Protein AF-A0A2H1WD78-F1 (afdb_monomer)

Radius of gyration: 17.45 Å; Cα contacts (8 Å, |Δi|>4): 140; chains: 1; bounding box: 35×25×53 Å

Foldseek 3Di:
DPPQCVQLVDDDDLDDAQDWQWWWFHDPVVLAIDIDTHRPDDDTPRTHRDRVRNCVRRPSPPDPPQLPDDDDQDDDPPGDDDDGRDPVPDD

Solvent-accessible surface area (backbone atoms only — not comparable to full-atom values): 5812 Å² total; per-residue (Å²): 140,90,84,75,51,69,42,36,72,40,70,85,48,38,45,85,47,91,48,78,42,78,29,18,26,43,35,68,92,76,42,38,69,41,79,46,60,31,12,84,39,80,53,58,76,28,58,24,86,37,62,67,59,3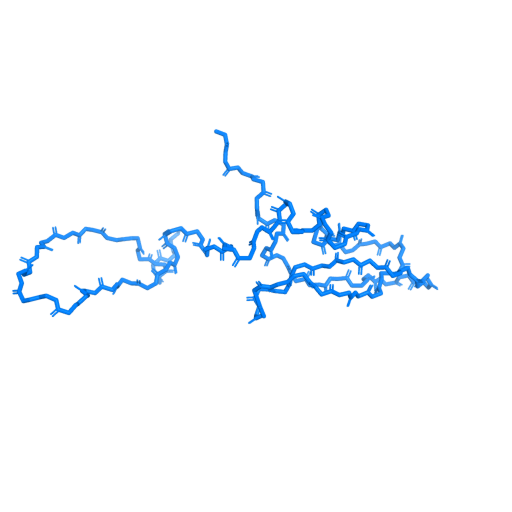2,44,71,59,42,43,71,75,74,66,67,59,80,54,73,52,82,90,77,82,72,92,65,89,78,84,70,98,78,87,78,56,68,74,84,72,79,126

InterPro domains:
  IPR002223 Pancreatic trypsin inhibitor Kunitz domain [PF00014] (8-58)
  IPR002223 Pancreatic trypsin inhibitor Kunitz domain [PR00759] (5-19)
  IPR002223 Pancreatic trypsin inhibitor Kunitz domain [PR00759] (33-43)
  IPR002223 Pancreatic trypsin inhibitor Kunitz domain [PR00759] (43-58)
  IPR002223 Pancreatic trypsin inhibitor Kunitz domain [PS50279] (8-58)
  IPR002223 Pancreatic trypsin inhibitor Kunitz domain [SM00131] (6-59)
  IPR020901 Proteinase i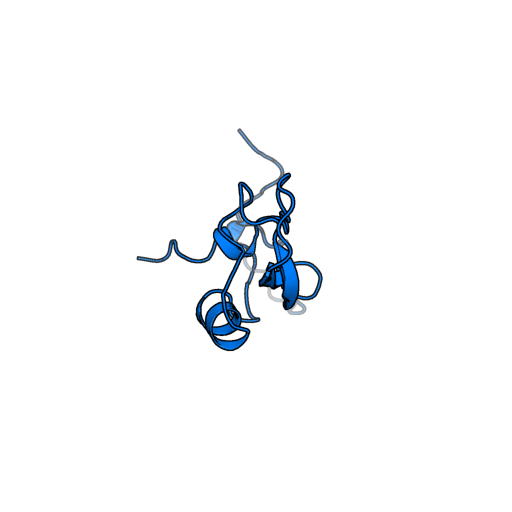nhibitor I2, Kunitz, conserved site [PS00280] (36-54)
  IPR036880 Pancreatic trypsin inhibitor Kunitz domain superfamily [G3DSA:4.10.410.10] (4-62)
  IPR036880 Pancreatic trypsin inhibitor Kunitz domain superfamily [G3DSA:4.10.410.10] (63-91)
  IPR036880 Pancreatic trypsin inhibitor Kunitz domain superfamily [SSF57362] (5-60)
  IPR036880 Pancreatic trypsin inhibitor Kunitz domain superfamily [SSF57362] (61-90)
  IPR050098 Tissue factor pathway inhibitor/Kunitz-type serine protease inhibitor-like [PTHR10083] (6-90)

Mean predicted aligned error: 10.63 Å

Sequence (91 aa):
MGLETAQCAEPQEAGSCDNKEALWSFSVSENRCVPFYFSGCGGNNNRFPSREACEQTCPAAYVPDKCTLPAETGQCFNYRERWFFDTTFKK

pLDDT: mean 80.51, std 12.02, range [36.97, 91.81]

Structure (mmCIF, N/CA/C/O backbone):
data_AF-A0A2H1WD78-F1
#
_entry.id   AF-A0A2H1WD78-F1
#
loop_
_atom_site.group_PDB
_atom_site.id
_atom_site.type_symbol
_atom_site.label_atom_id
_atom_site.label_alt_id
_atom_site.label_comp_id
_atom_site.label_asym_id
_atom_site.label_entity_id
_atom_site.label_seq_id
_atom_site.pdbx_PDB_ins_code
_atom_site.Cartn_x
_atom_site.Cartn_y
_atom_site.Cartn_z
_atom_site.occupancy
_atom_site.B_iso_or_equiv
_atom_site.auth_seq_id
_atom_site.auth_comp_id
_atom_site.auth_asym_id
_atom_site.auth_atom_id
_atom_site.pdbx_PDB_model_num
ATOM 1 N N . MET A 1 1 ? 4.966 13.688 12.600 1.00 36.97 1 MET A N 1
ATOM 2 C CA . MET A 1 1 ? 5.142 13.702 11.135 1.00 36.97 1 MET A CA 1
ATOM 3 C C . MET A 1 1 ? 4.857 12.281 10.679 1.00 36.97 1 MET A C 1
ATOM 5 O O . MET A 1 1 ? 5.596 11.403 11.088 1.00 36.97 1 MET A O 1
ATOM 9 N N . GLY A 1 2 ? 3.715 12.013 10.044 1.00 44.84 2 GLY A N 1
ATOM 10 C CA . GLY A 1 2 ? 3.230 10.641 9.819 1.00 44.84 2 GLY A CA 1
ATOM 11 C C . GLY A 1 2 ? 2.468 10.519 8.506 1.00 44.84 2 GLY A C 1
ATOM 12 O O . GLY A 1 2 ? 1.298 10.168 8.511 1.00 44.84 2 GLY A O 1
ATOM 13 N N . LEU A 1 3 ? 3.116 10.893 7.403 1.00 45.09 3 LEU A N 1
ATOM 14 C CA . LEU A 1 3 ? 2.502 11.002 6.074 1.00 45.09 3 LEU A CA 1
ATOM 15 C C . LEU A 1 3 ? 3.320 10.267 4.997 1.00 45.09 3 LEU A C 1
ATOM 17 O O . LEU A 1 3 ? 3.430 10.745 3.876 1.00 45.09 3 LEU A O 1
ATOM 21 N N . GLU A 1 4 ? 3.908 9.111 5.312 1.00 51.47 4 GLU A N 1
ATOM 22 C CA . GLU A 1 4 ? 4.799 8.400 4.370 1.00 51.47 4 GLU A CA 1
ATOM 23 C C . GLU A 1 4 ? 4.308 7.004 3.945 1.00 51.47 4 GLU A C 1
ATOM 25 O O . GLU A 1 4 ? 5.046 6.273 3.303 1.00 51.47 4 GLU A O 1
ATOM 30 N N . THR A 1 5 ? 3.053 6.626 4.227 1.00 64.06 5 THR A N 1
ATOM 31 C CA . THR A 1 5 ? 2.514 5.294 3.861 1.00 64.06 5 THR A CA 1
ATOM 32 C C . THR A 1 5 ? 1.365 5.321 2.850 1.00 64.06 5 THR A C 1
ATOM 34 O O . THR A 1 5 ? 0.858 4.267 2.476 1.00 64.06 5 THR A O 1
ATOM 37 N N . ALA A 1 6 ? 0.946 6.493 2.357 1.00 70.19 6 ALA A N 1
ATOM 38 C CA . ALA A 1 6 ? -0.125 6.584 1.352 1.00 70.19 6 ALA A CA 1
ATOM 39 C C . ALA A 1 6 ? 0.240 5.864 0.038 1.00 70.19 6 ALA A C 1
ATOM 41 O O . ALA A 1 6 ? -0.616 5.279 -0.613 1.00 70.19 6 ALA A O 1
ATOM 42 N N . GLN A 1 7 ? 1.533 5.839 -0.293 1.00 80.25 7 GLN A N 1
ATOM 43 C CA . GLN A 1 7 ? 2.103 5.152 -1.455 1.00 80.25 7 GLN A CA 1
ATOM 44 C C . GLN A 1 7 ? 1.818 3.644 -1.410 1.00 80.25 7 GLN A C 1
ATOM 46 O O . GLN A 1 7 ? 1.574 3.029 -2.437 1.00 80.25 7 GLN A O 1
ATOM 51 N N . CYS A 1 8 ? 1.797 3.054 -0.213 1.00 83.06 8 CYS A N 1
ATOM 52 C CA . CYS A 1 8 ? 1.540 1.631 -0.006 1.00 83.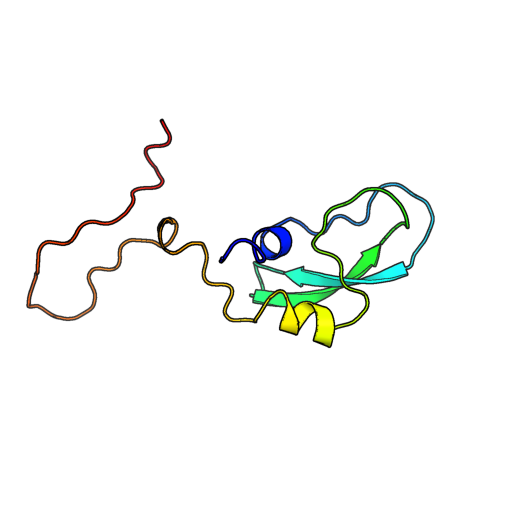06 8 CYS A CA 1
ATOM 53 C C . CYS A 1 8 ? 0.096 1.243 -0.345 1.00 83.06 8 CYS A C 1
ATOM 55 O O . CYS A 1 8 ? -0.175 0.079 -0.614 1.00 83.06 8 CYS A O 1
ATOM 57 N N . ALA A 1 9 ? -0.833 2.204 -0.324 1.00 78.94 9 ALA A N 1
ATOM 58 C CA . ALA A 1 9 ? -2.236 1.981 -0.660 1.00 78.94 9 ALA A CA 1
ATOM 59 C C . ALA A 1 9 ? -2.551 2.177 -2.148 1.00 78.94 9 ALA A C 1
ATOM 61 O O . ALA A 1 9 ? -3.683 1.937 -2.568 1.00 78.94 9 ALA A O 1
ATOM 62 N N . GLU A 1 10 ? -1.580 2.626 -2.943 1.00 84.56 10 GLU A N 1
ATOM 63 C CA . GLU A 1 10 ? -1.784 2.863 -4.368 1.00 84.56 10 GLU A CA 1
ATOM 64 C C . GLU A 1 10 ? -1.765 1.551 -5.164 1.00 84.56 10 GLU A C 1
ATOM 66 O O . GLU A 1 10 ? -1.057 0.607 -4.799 1.00 84.56 10 GLU A O 1
ATOM 71 N N . PRO A 1 11 ? -2.511 1.469 -6.279 1.00 85.50 11 PRO A N 1
ATOM 72 C CA . PRO A 1 11 ? -2.488 0.295 -7.136 1.00 85.50 11 PRO A CA 1
ATOM 73 C C . PRO A 1 11 ? -1.123 0.127 -7.814 1.00 8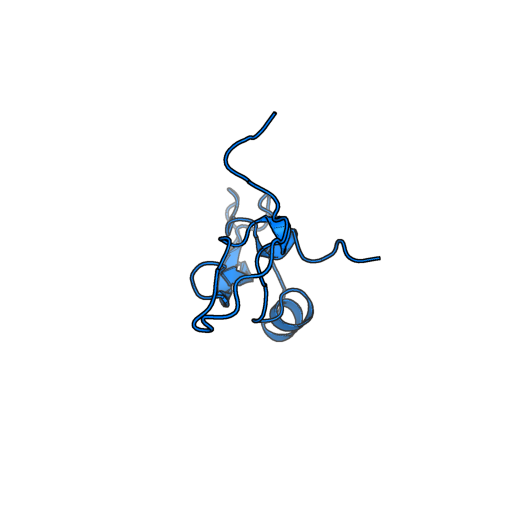5.50 11 PRO A C 1
ATOM 75 O O . PRO A 1 11 ? -0.408 1.095 -8.091 1.00 85.50 11 PRO A O 1
ATOM 78 N N . GLN A 1 12 ? -0.783 -1.127 -8.116 1.00 86.81 12 GLN A N 1
ATOM 79 C CA . GLN A 1 12 ? 0.405 -1.469 -8.891 1.00 86.81 12 GLN A CA 1
ATOM 80 C C . GLN A 1 12 ? 0.243 -0.941 -10.320 1.00 86.81 12 GLN A C 1
ATOM 82 O O . GLN A 1 12 ? -0.582 -1.445 -11.082 1.00 86.81 12 GLN A O 1
ATOM 87 N N . GLU A 1 13 ? 1.046 0.051 -10.699 1.00 87.31 13 GLU A N 1
ATOM 88 C CA . GLU A 1 13 ? 1.069 0.564 -12.066 1.00 87.31 13 GLU A CA 1
ATOM 89 C C . GLU A 1 13 ? 2.375 0.210 -12.765 1.00 87.31 13 GLU A C 1
ATOM 91 O O . GLU A 1 13 ? 3.436 0.767 -12.480 1.00 87.31 13 GLU A O 1
ATOM 96 N N . ALA A 1 14 ? 2.271 -0.698 -13.737 1.00 85.75 14 ALA A N 1
ATOM 97 C CA . ALA A 1 14 ? 3.371 -1.028 -14.631 1.00 85.75 14 ALA A CA 1
ATOM 98 C C . ALA A 1 14 ? 3.734 0.152 -15.547 1.00 85.75 14 ALA A C 1
ATOM 100 O O . ALA A 1 14 ? 4.879 0.241 -15.973 1.00 85.75 14 ALA A O 1
ATOM 101 N N . GLY A 1 15 ? 2.808 1.074 -15.825 1.00 86.56 15 GLY A N 1
ATOM 102 C CA . GLY A 1 15 ? 2.987 2.140 -16.813 1.00 86.56 15 GLY A CA 1
ATOM 103 C C . GLY A 1 15 ? 2.820 1.652 -18.258 1.00 86.56 15 GLY A C 1
ATOM 104 O O . GLY A 1 15 ? 2.501 0.487 -18.494 1.00 86.56 15 GLY A O 1
ATOM 105 N N . SER A 1 16 ? 3.033 2.552 -19.222 1.00 84.94 16 SER A N 1
ATOM 106 C CA . SER A 1 16 ? 2.714 2.324 -20.646 1.00 84.94 16 SER A CA 1
ATOM 107 C C . SER A 1 16 ? 3.929 2.313 -21.583 1.00 84.94 16 SER A C 1
ATOM 109 O O . SER A 1 16 ? 3.761 2.431 -22.795 1.00 84.94 16 SER A O 1
ATOM 111 N N . CYS A 1 17 ? 5.150 2.228 -21.054 1.00 87.56 17 CYS A N 1
ATOM 112 C CA . CYS A 1 17 ? 6.369 2.171 -21.867 1.00 87.56 17 CYS A CA 1
ATOM 113 C C . CYS A 1 17 ? 6.760 0.727 -22.250 1.00 87.56 17 CYS A C 1
ATOM 115 O O . CYS A 1 17 ? 6.057 -0.226 -21.924 1.00 87.56 17 CYS A O 1
ATOM 117 N N . ASP A 1 18 ? 7.883 0.564 -22.960 1.00 85.25 18 ASP A N 1
ATOM 118 C CA . ASP A 1 18 ? 8.362 -0.735 -23.471 1.00 85.25 18 ASP A CA 1
ATOM 119 C C . ASP A 1 18 ? 9.570 -1.303 -22.693 1.00 85.2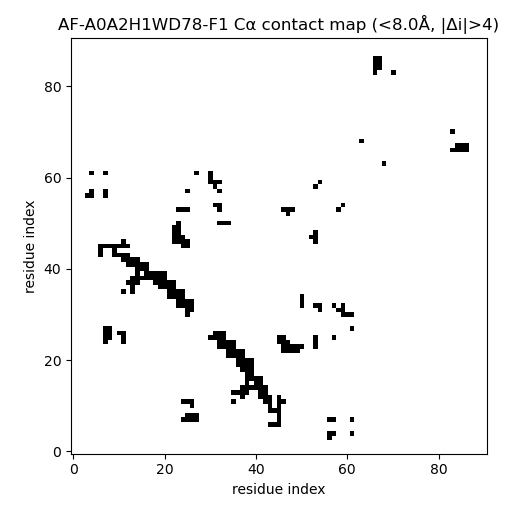5 18 ASP A C 1
ATOM 121 O O . ASP A 1 18 ? 10.212 -2.250 -23.138 1.00 85.25 18 ASP A O 1
ATOM 125 N N . ASN A 1 19 ? 9.920 -0.756 -21.519 1.00 87.50 19 ASN A N 1
ATOM 126 C CA . ASN A 1 19 ? 10.941 -1.393 -20.675 1.00 87.50 19 ASN A CA 1
ATOM 127 C C . ASN A 1 19 ? 10.319 -2.506 -19.821 1.00 87.50 19 ASN A C 1
ATOM 129 O O . ASN A 1 19 ? 9.103 -2.621 -19.694 1.00 87.50 19 ASN A O 1
ATOM 133 N N . LYS A 1 20 ? 11.153 -3.369 -19.241 1.00 87.50 20 LYS A N 1
ATOM 134 C CA . LYS A 1 20 ? 10.716 -4.381 -18.271 1.00 87.50 20 LYS A CA 1
ATOM 135 C C . LYS A 1 20 ? 11.715 -4.442 -17.136 1.00 87.50 20 LYS A C 1
ATOM 137 O O . LYS A 1 20 ? 12.681 -5.198 -17.181 1.00 87.50 20 LYS A O 1
ATOM 142 N N . GLU A 1 21 ? 11.472 -3.634 -16.121 1.00 89.62 21 GLU A N 1
ATOM 143 C CA . GLU A 1 21 ? 12.303 -3.562 -14.929 1.00 89.62 21 GLU A CA 1
ATOM 144 C C . GLU A 1 21 ? 11.628 -4.317 -13.789 1.00 89.62 21 GLU A C 1
ATOM 146 O O . GLU A 1 21 ? 10.479 -4.044 -13.449 1.00 89.62 21 GLU A O 1
ATOM 151 N N . ALA A 1 22 ? 12.325 -5.293 -13.207 1.00 90.75 22 ALA A N 1
ATOM 152 C CA . ALA A 1 22 ? 11.825 -6.014 -12.043 1.00 90.75 22 ALA A CA 1
ATOM 153 C C . ALA A 1 22 ? 11.943 -5.122 -10.799 1.00 90.75 22 ALA A C 1
ATOM 155 O O . ALA A 1 22 ? 13.044 -4.871 -10.312 1.00 90.75 22 ALA A O 1
ATOM 156 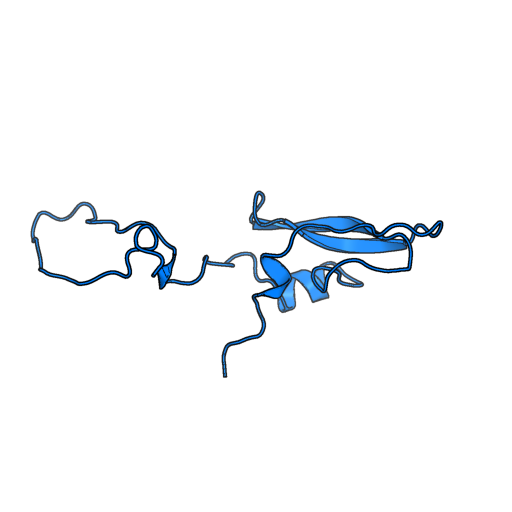N N . LEU A 1 23 ? 10.803 -4.661 -10.291 1.00 91.81 23 LEU A N 1
ATOM 157 C CA . LEU A 1 23 ? 10.684 -3.854 -9.081 1.00 91.81 23 LEU A CA 1
ATOM 158 C C . LEU A 1 23 ? 9.755 -4.541 -8.075 1.00 91.81 23 LEU A C 1
ATOM 160 O O . LEU A 1 23 ? 9.149 -5.576 -8.345 1.00 91.81 23 LEU A O 1
ATOM 164 N N . TRP A 1 24 ? 9.647 -3.957 -6.890 1.00 91.81 24 TRP A N 1
ATOM 165 C CA . TRP A 1 24 ? 8.792 -4.416 -5.803 1.00 91.81 24 TRP A CA 1
ATOM 166 C C . TRP A 1 24 ? 7.678 -3.412 -5.553 1.00 91.81 24 TRP A C 1
ATOM 168 O O . TRP A 1 24 ? 7.900 -2.212 -5.613 1.00 91.81 24 TRP A O 1
ATOM 178 N N . SER A 1 25 ? 6.484 -3.890 -5.244 1.00 90.94 25 SER A N 1
ATOM 179 C CA . SER A 1 25 ? 5.317 -3.058 -4.924 1.00 90.94 25 SER A CA 1
ATOM 180 C C . SER A 1 25 ? 4.580 -3.663 -3.741 1.00 90.94 25 SER A C 1
ATOM 182 O O . SER A 1 25 ? 4.591 -4.881 -3.572 1.00 90.94 25 SER A O 1
ATOM 184 N N . PHE A 1 26 ? 3.933 -2.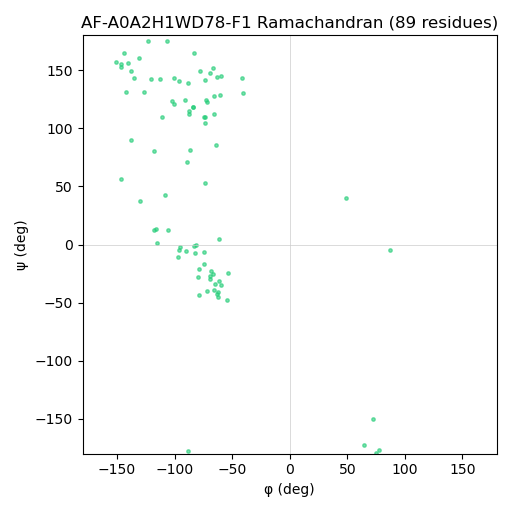848 -2.922 1.00 89.31 26 PHE A N 1
ATOM 185 C CA . PHE A 1 26 ? 3.130 -3.327 -1.808 1.00 89.31 26 PHE A CA 1
ATOM 186 C C . PHE A 1 26 ? 1.725 -3.709 -2.283 1.00 89.31 26 PHE A C 1
ATOM 188 O O . PHE A 1 26 ? 0.979 -2.869 -2.782 1.00 89.31 26 PHE A O 1
ATOM 195 N N . SER A 1 27 ? 1.356 -4.980 -2.121 1.00 87.62 27 SER A N 1
ATOM 196 C CA . SER A 1 27 ? -0.003 -5.461 -2.363 1.00 87.62 27 SER A CA 1
ATOM 197 C C . SER A 1 27 ? -0.814 -5.293 -1.086 1.00 87.62 27 SER A C 1
ATOM 199 O O . SER A 1 27 ? -0.565 -5.994 -0.109 1.00 87.62 27 SER A O 1
ATOM 201 N N . VAL A 1 28 ? -1.800 -4.391 -1.088 1.00 80.62 28 VAL A N 1
ATOM 202 C CA . VAL A 1 28 ? -2.726 -4.207 0.048 1.00 80.62 28 VAL A CA 1
ATOM 203 C C . VAL A 1 28 ? -3.590 -5.453 0.255 1.00 80.62 28 VAL A C 1
ATOM 205 O O . VAL A 1 28 ? -3.899 -5.814 1.386 1.00 80.62 28 VAL A O 1
ATOM 208 N N . SER A 1 29 ? -3.944 -6.150 -0.830 1.00 81.69 29 SER A N 1
ATOM 209 C CA . SER A 1 29 ? -4.756 -7.372 -0.784 1.00 81.69 29 SER A CA 1
ATOM 210 C C . SER A 1 29 ? -4.042 -8.524 -0.080 1.00 81.69 29 SER A C 1
ATOM 212 O O . SER A 1 29 ? -4.664 -9.269 0.670 1.00 81.69 29 SER A O 1
ATOM 214 N N . GLU A 1 30 ? -2.737 -8.667 -0.311 1.00 81.81 30 GLU A N 1
ATOM 215 C CA . GLU A 1 30 ? -1.905 -9.682 0.348 1.00 81.81 30 GLU A CA 1
ATOM 216 C C . GLU A 1 30 ? -1.163 -9.132 1.573 1.00 81.81 30 GLU A C 1
ATOM 218 O O . GLU A 1 30 ? -0.472 -9.876 2.269 1.00 81.81 30 GLU A O 1
ATOM 223 N N . ASN A 1 31 ? -1.298 -7.826 1.808 1.00 80.94 31 ASN A N 1
ATOM 224 C CA . ASN A 1 31 ? -0.646 -7.054 2.852 1.00 80.94 31 ASN A CA 1
ATOM 225 C C . ASN A 1 31 ? 0.877 -7.316 2.924 1.00 80.94 31 ASN A C 1
ATOM 227 O O . ASN A 1 31 ? 1.458 -7.464 4.002 1.00 80.94 31 ASN A O 1
ATOM 231 N N . ARG A 1 32 ? 1.515 -7.439 1.748 1.00 85.94 32 ARG A N 1
ATOM 232 C CA . ARG A 1 32 ? 2.940 -7.772 1.588 1.00 85.94 32 ARG A CA 1
ATOM 233 C C . ARG A 1 32 ? 3.537 -7.183 0.314 1.00 85.94 32 ARG A C 1
ATOM 235 O O . ARG A 1 32 ? 2.840 -6.953 -0.672 1.00 85.94 32 ARG A O 1
ATOM 242 N N . CYS A 1 33 ? 4.856 -7.024 0.310 1.00 89.00 33 CYS A N 1
ATOM 243 C CA . CYS A 1 33 ? 5.614 -6.638 -0.875 1.00 89.00 33 CYS A CA 1
ATOM 244 C C . CYS A 1 33 ? 5.697 -7.791 -1.880 1.00 89.00 33 CYS A C 1
ATOM 246 O O . CYS A 1 33 ? 6.180 -8.877 -1.557 1.00 89.00 33 CYS A O 1
ATOM 248 N N . VAL A 1 34 ? 5.254 -7.535 -3.107 1.00 91.00 34 VAL A N 1
ATOM 249 C CA . VAL A 1 34 ? 5.258 -8.476 -4.227 1.00 91.00 34 VAL A CA 1
ATOM 250 C C . VAL A 1 34 ? 6.079 -7.917 -5.396 1.00 91.00 34 VAL A C 1
ATOM 252 O O . VAL A 1 34 ? 6.056 -6.704 -5.639 1.00 91.00 34 VAL A O 1
ATOM 255 N N . PRO A 1 35 ? 6.826 -8.768 -6.118 1.00 91.44 35 PRO A N 1
ATOM 256 C CA . PRO A 1 35 ? 7.581 -8.341 -7.288 1.00 91.44 35 PRO A CA 1
ATOM 257 C C . PRO A 1 35 ? 6.646 -8.080 -8.478 1.00 91.44 35 PRO A C 1
ATOM 259 O O . PRO A 1 35 ? 5.692 -8.826 -8.701 1.00 91.44 35 PRO A O 1
ATOM 262 N N . PHE A 1 36 ? 6.934 -7.043 -9.262 1.00 90.44 36 PHE A N 1
ATOM 263 C CA . PHE A 1 36 ? 6.215 -6.692 -10.487 1.00 90.44 36 PHE A CA 1
ATOM 264 C C . PHE A 1 36 ? 7.174 -6.130 -11.549 1.00 90.44 36 PHE A C 1
ATOM 266 O O . PHE A 1 36 ? 8.309 -5.764 -11.247 1.00 90.44 36 PHE A O 1
ATOM 273 N N . TYR A 1 37 ? 6.721 -6.068 -12.804 1.00 90.94 37 TYR A N 1
ATOM 274 C CA . TYR A 1 37 ? 7.493 -5.471 -13.895 1.00 90.94 37 TYR A CA 1
ATOM 275 C C . TYR A 1 37 ? 7.008 -4.053 -14.184 1.00 90.94 37 TYR A C 1
ATOM 277 O O . TYR A 1 37 ? 5.849 -3.852 -14.545 1.00 90.94 37 TYR A O 1
ATOM 285 N N . PHE A 1 38 ? 7.909 -3.086 -14.056 1.00 90.25 38 PHE A N 1
ATOM 286 C CA . PHE A 1 38 ? 7.676 -1.696 -14.413 1.00 90.25 38 PHE A CA 1
ATOM 287 C C . PHE A 1 38 ? 8.191 -1.402 -15.821 1.00 90.25 38 PHE A C 1
ATOM 289 O O . PHE A 1 38 ? 9.251 -1.873 -16.232 1.00 90.25 38 PHE A O 1
ATOM 296 N N . SER A 1 39 ? 7.432 -0.598 -16.557 1.00 89.12 39 SER A N 1
ATOM 297 C CA . SER A 1 39 ? 7.684 -0.283 -17.960 1.00 89.12 39 SER A CA 1
ATOM 298 C C . SER A 1 39 ? 8.701 0.835 -18.198 1.00 89.12 39 SER A C 1
ATOM 300 O O . SER A 1 39 ? 9.023 1.162 -19.342 1.00 89.12 39 SER A O 1
ATOM 302 N N . GLY A 1 40 ? 9.232 1.429 -17.128 1.00 84.25 40 GLY A N 1
ATOM 303 C CA . GLY A 1 40 ? 10.228 2.502 -17.174 1.00 84.25 40 GLY A CA 1
ATOM 304 C C . GLY A 1 40 ? 9.636 3.911 -17.293 1.00 84.25 40 GLY A C 1
ATOM 305 O O . GLY A 1 40 ? 10.379 4.887 -17.223 1.00 84.25 40 GLY A O 1
ATOM 306 N N . CYS A 1 41 ? 8.316 4.064 -17.445 1.00 86.06 41 CYS A N 1
ATOM 307 C CA . CYS A 1 41 ? 7.670 5.375 -17.395 1.00 86.06 41 CYS A CA 1
ATOM 308 C C . CYS A 1 41 ? 6.263 5.327 -16.796 1.00 86.06 41 CYS A C 1
ATOM 310 O O . CYS A 1 41 ? 5.576 4.310 -16.855 1.00 86.06 41 CYS A O 1
ATOM 312 N N . GLY A 1 42 ? 5.826 6.463 -16.248 1.00 83.62 42 GLY A N 1
ATOM 313 C CA . GLY A 1 42 ? 4.522 6.594 -15.602 1.00 83.62 42 GLY A CA 1
ATOM 314 C C . GLY A 1 42 ? 4.450 5.886 -14.249 1.00 83.62 42 GLY A C 1
ATOM 315 O O . GLY A 1 42 ? 5.450 5.784 -13.530 1.00 83.62 42 GLY A O 1
ATOM 316 N N . GLY A 1 43 ? 3.244 5.433 -13.917 1.00 82.56 43 GLY A N 1
ATOM 317 C CA . GLY A 1 43 ? 2.917 4.720 -12.692 1.00 82.56 43 GLY A CA 1
ATOM 318 C C . GLY A 1 43 ? 3.093 5.521 -11.406 1.00 82.56 43 GLY A C 1
ATOM 319 O O . GLY A 1 43 ? 3.400 6.714 -11.412 1.00 82.56 43 GLY A O 1
ATOM 320 N N . ASN A 1 44 ? 2.934 4.812 -10.293 1.00 85.25 44 ASN A N 1
ATOM 321 C CA . ASN A 1 44 ? 2.791 5.409 -8.968 1.00 85.25 44 ASN A CA 1
ATOM 322 C C . ASN A 1 44 ? 4.054 5.236 -8.121 1.00 85.25 44 ASN A C 1
ATOM 324 O O . ASN A 1 44 ? 5.012 4.563 -8.515 1.00 85.25 44 ASN A O 1
ATOM 328 N N . ASN A 1 45 ? 4.040 5.834 -6.929 1.00 85.50 45 ASN A N 1
ATOM 329 C CA . ASN A 1 45 ? 5.131 5.720 -5.957 1.00 85.50 45 ASN A CA 1
ATOM 330 C C . ASN A 1 45 ? 5.172 4.356 -5.247 1.00 85.50 45 ASN A C 1
ATOM 332 O O . ASN A 1 45 ? 6.129 4.090 -4.527 1.00 85.50 45 ASN A O 1
ATOM 336 N N . ASN A 1 46 ? 4.185 3.474 -5.465 1.00 88.62 46 ASN A N 1
ATOM 337 C CA . ASN A 1 46 ? 4.184 2.094 -4.964 1.00 88.62 46 ASN A CA 1
ATOM 338 C C . ASN A 1 46 ? 5.160 1.189 -5.742 1.00 88.62 46 ASN A C 1
ATOM 340 O O . ASN A 1 46 ? 4.782 0.155 -6.297 1.00 88.62 46 ASN A O 1
ATOM 344 N N . ARG A 1 47 ? 6.416 1.622 -5.850 1.00 89.12 47 ARG A N 1
ATOM 345 C CA . ARG A 1 47 ? 7.489 0.921 -6.546 1.00 89.12 47 ARG A CA 1
ATOM 346 C C . ARG A 1 47 ? 8.792 1.100 -5.784 1.00 89.12 47 ARG A C 1
ATOM 348 O O . ARG A 1 47 ? 9.190 2.210 -5.444 1.00 89.12 47 ARG A O 1
ATOM 355 N N . PHE A 1 48 ? 9.476 -0.002 -5.554 1.00 90.94 48 PHE A N 1
ATOM 356 C CA . PHE A 1 48 ? 10.668 -0.072 -4.733 1.00 90.94 48 PHE A CA 1
ATOM 357 C C . PHE A 1 48 ? 11.726 -0.910 -5.448 1.00 90.94 48 PHE A C 1
ATOM 359 O O . PHE A 1 48 ? 11.387 -1.905 -6.093 1.00 90.94 48 PHE A O 1
ATOM 366 N N . PRO A 1 49 ? 13.012 -0.550 -5.333 1.00 90.38 49 PRO A N 1
ATOM 367 C CA . PRO A 1 49 ? 14.090 -1.286 -5.991 1.00 90.38 49 PRO A CA 1
ATOM 368 C C . PRO A 1 49 ? 14.313 -2.676 -5.382 1.00 90.38 49 PRO A C 1
ATOM 370 O O . PRO A 1 49 ? 14.739 -3.593 -6.077 1.00 90.38 49 PRO A O 1
ATOM 373 N N . SER A 1 50 ? 13.983 -2.848 -4.100 1.00 91.44 50 SER A N 1
ATOM 374 C CA . SER A 1 50 ? 14.212 -4.085 -3.354 1.00 91.44 50 SER A CA 1
ATOM 375 C C . SER A 1 50 ? 13.043 -4.398 -2.432 1.00 91.44 50 SER A C 1
ATOM 377 O O . SER A 1 50 ? 12.344 -3.497 -1.960 1.00 91.44 50 SER A O 1
ATOM 379 N N . ARG A 1 51 ? 12.898 -5.685 -2.103 1.00 89.62 51 ARG A N 1
ATOM 380 C CA . ARG A 1 51 ? 11.936 -6.166 -1.110 1.00 89.62 51 ARG A CA 1
ATOM 381 C C . ARG A 1 51 ? 12.109 -5.456 0.233 1.00 89.62 51 ARG A C 1
ATOM 383 O O . ARG A 1 51 ? 11.131 -4.967 0.779 1.00 89.62 51 ARG A O 1
ATOM 390 N N . GLU A 1 52 ? 13.344 -5.351 0.721 1.00 88.88 52 GLU A N 1
ATOM 391 C CA . GLU A 1 52 ? 13.650 -4.720 2.011 1.00 88.88 52 GLU A CA 1
ATOM 392 C C . GLU A 1 52 ? 13.258 -3.241 2.036 1.00 88.88 52 GLU A C 1
ATOM 394 O O . GLU A 1 52 ? 12.687 -2.783 3.018 1.00 88.88 52 GLU A O 1
ATOM 399 N N . ALA A 1 53 ? 13.501 -2.505 0.946 1.00 88.38 53 ALA A N 1
ATOM 400 C CA . ALA A 1 53 ? 13.082 -1.109 0.830 1.00 88.38 53 ALA A CA 1
ATOM 401 C C . ALA A 1 53 ? 11.551 -0.987 0.879 1.00 88.38 53 ALA A C 1
ATOM 403 O O . ALA A 1 53 ? 11.022 -0.147 1.599 1.00 88.38 53 ALA A O 1
ATOM 404 N N . CYS A 1 54 ? 10.843 -1.881 0.182 1.00 88.69 54 CYS A N 1
ATOM 405 C CA . CYS A 1 54 ? 9.387 -1.952 0.249 1.00 88.69 54 CYS A CA 1
ATOM 406 C C . CYS A 1 54 ? 8.892 -2.287 1.662 1.00 88.69 54 CYS A C 1
ATOM 408 O O . CYS A 1 54 ? 7.992 -1.621 2.149 1.00 88.69 54 CYS A O 1
ATOM 410 N N . GLU A 1 55 ? 9.480 -3.268 2.351 1.00 86.38 55 GLU A N 1
ATOM 411 C CA . GLU A 1 55 ? 9.060 -3.658 3.707 1.00 86.38 55 GLU A CA 1
ATOM 412 C C . GLU A 1 55 ? 9.399 -2.584 4.758 1.00 86.38 55 GLU A C 1
ATOM 414 O O . GLU A 1 55 ? 8.680 -2.447 5.748 1.00 86.38 55 GLU A O 1
ATOM 419 N N . GLN A 1 56 ? 10.465 -1.803 4.545 1.00 84.50 56 GLN A N 1
ATOM 420 C CA . GLN A 1 56 ? 10.826 -0.665 5.395 1.00 84.50 56 GLN A CA 1
ATOM 421 C C . GLN A 1 56 ? 9.868 0.518 5.221 1.00 84.50 56 GLN A C 1
ATOM 423 O O . GLN A 1 56 ? 9.509 1.154 6.210 1.00 84.50 56 GLN A O 1
ATOM 428 N N . THR A 1 57 ? 9.446 0.814 3.988 1.00 83.19 57 THR A N 1
ATOM 429 C CA . THR A 1 57 ? 8.492 1.901 3.709 1.00 83.19 57 THR A CA 1
ATOM 430 C C . THR A 1 57 ? 7.050 1.487 4.009 1.00 83.19 57 THR A C 1
ATOM 432 O O . THR A 1 57 ? 6.290 2.239 4.617 1.00 83.19 57 THR A O 1
ATOM 435 N N . CYS A 1 58 ? 6.683 0.274 3.608 1.00 82.44 58 CYS A N 1
ATOM 436 C CA . CYS A 1 58 ? 5.360 -0.321 3.722 1.00 82.44 58 CYS A CA 1
ATOM 437 C C . CYS A 1 58 ? 5.439 -1.562 4.620 1.00 82.44 58 CYS A C 1
ATOM 439 O O . CYS A 1 58 ? 5.512 -2.692 4.123 1.00 82.44 58 CYS A O 1
ATOM 441 N N . PRO A 1 59 ? 5.443 -1.386 5.952 1.00 73.38 59 PRO A N 1
ATOM 442 C CA . PRO A 1 59 ? 5.444 -2.523 6.855 1.00 73.38 59 PRO A CA 1
ATOM 443 C C . PRO A 1 59 ? 4.201 -3.381 6.602 1.00 73.38 59 PRO A C 1
ATOM 445 O O . PRO A 1 59 ? 3.113 -2.858 6.377 1.00 73.38 59 PRO A O 1
ATOM 448 N N . ALA A 1 60 ? 4.328 -4.704 6.737 1.00 62.41 60 ALA A N 1
ATOM 449 C CA . ALA A 1 60 ? 3.211 -5.659 6.657 1.00 62.41 60 ALA A CA 1
AT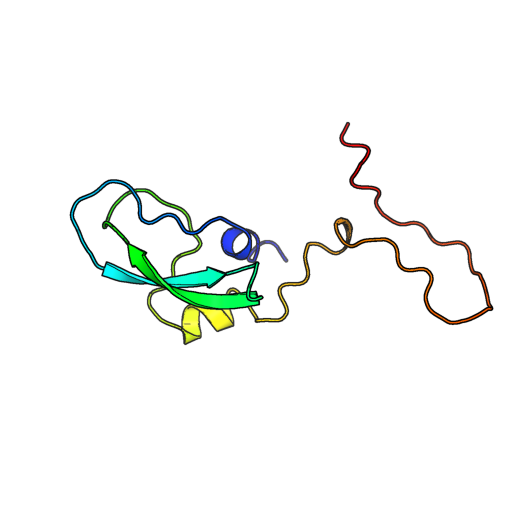OM 450 C C . ALA A 1 60 ? 2.126 -5.441 7.738 1.00 62.41 60 ALA A C 1
ATOM 452 O O . ALA A 1 60 ? 1.183 -6.209 7.854 1.00 62.41 60 ALA A O 1
ATOM 453 N N . ALA A 1 61 ? 2.240 -4.400 8.557 1.00 57.28 61 ALA A N 1
ATOM 454 C CA . ALA A 1 61 ? 1.169 -3.872 9.384 1.00 57.28 61 ALA A CA 1
ATOM 455 C C . ALA A 1 61 ? 0.696 -2.524 8.821 1.00 57.28 61 ALA A C 1
ATOM 457 O O . ALA A 1 61 ? 0.501 -1.581 9.590 1.00 57.28 61 ALA A O 1
ATOM 458 N N . TYR A 1 62 ? 0.543 -2.411 7.494 1.00 60.19 62 TYR A N 1
ATOM 459 C CA . TYR A 1 62 ? -0.220 -1.323 6.895 1.00 60.19 62 TYR A CA 1
ATOM 460 C C . TYR A 1 62 ? -1.658 -1.496 7.365 1.00 60.19 62 TYR A C 1
ATOM 462 O O . TYR A 1 62 ? -2.488 -2.169 6.761 1.00 60.19 62 TYR A O 1
ATOM 470 N N . VAL A 1 63 ? -1.922 -0.949 8.542 1.00 59.06 63 VAL A N 1
ATOM 471 C CA . VAL A 1 63 ? -3.271 -0.782 9.020 1.00 59.06 63 VAL A CA 1
ATOM 472 C C . VAL A 1 63 ? -3.825 0.334 8.140 1.00 59.06 63 VAL A C 1
ATOM 474 O O . VAL A 1 63 ? -3.212 1.410 8.123 1.00 59.06 63 VAL A O 1
ATOM 477 N N . PRO A 1 64 ? -4.935 0.100 7.409 1.00 62.28 64 PRO A N 1
ATOM 478 C CA . PRO A 1 64 ? -5.700 1.185 6.811 1.00 62.28 64 PRO A CA 1
ATOM 479 C C . PRO A 1 64 ? -5.789 2.324 7.821 1.00 62.28 64 PRO A C 1
ATOM 481 O O . PRO A 1 64 ? -5.864 2.044 9.027 1.00 62.28 64 PRO A O 1
ATOM 484 N N . ASP A 1 65 ? -5.735 3.578 7.359 1.00 68.12 65 ASP A N 1
ATOM 485 C CA . ASP A 1 65 ? -5.816 4.737 8.252 1.00 68.12 65 ASP A CA 1
ATOM 486 C C . ASP A 1 65 ? -6.864 4.462 9.334 1.00 68.12 65 ASP A C 1
ATOM 488 O O . ASP A 1 65 ? -7.945 3.967 9.011 1.00 68.12 65 ASP A O 1
ATOM 492 N N . LYS A 1 66 ? -6.533 4.677 10.615 1.00 67.88 66 LYS A N 1
ATOM 493 C CA . LYS A 1 66 ? -7.368 4.199 11.735 1.00 67.88 66 LYS A CA 1
ATOM 494 C C . LYS A 1 66 ? -8.824 4.659 11.613 1.00 67.88 66 LYS A C 1
ATOM 496 O O . LYS A 1 66 ? -9.705 4.002 12.157 1.00 67.88 66 LYS A O 1
ATOM 501 N N . CYS A 1 67 ? -9.069 5.756 10.899 1.00 73.88 67 CYS A N 1
ATOM 502 C CA . CYS A 1 67 ? -10.390 6.304 10.633 1.00 73.88 67 CYS A CA 1
ATOM 503 C C . CYS A 1 67 ? -11.196 5.502 9.593 1.00 73.88 67 CYS A C 1
ATOM 505 O O . CYS A 1 67 ? -12.398 5.684 9.491 1.00 73.88 67 CYS A O 1
ATOM 507 N N . THR A 1 68 ? -10.557 4.635 8.809 1.00 73.69 68 THR A N 1
ATOM 508 C CA . THR A 1 68 ? -11.169 3.829 7.737 1.00 73.69 68 THR A CA 1
ATOM 509 C C . THR A 1 68 ? -11.529 2.407 8.148 1.00 73.69 68 THR A C 1
ATOM 511 O O . THR A 1 68 ? -12.227 1.715 7.408 1.00 73.69 68 THR A O 1
ATOM 514 N N . LEU A 1 69 ? -11.074 1.969 9.322 1.00 75.81 69 LEU A N 1
ATOM 515 C CA . LEU A 1 69 ? -11.404 0.653 9.853 1.00 75.81 69 LEU A CA 1
ATOM 516 C C . LEU A 1 69 ? -12.884 0.572 10.261 1.00 75.81 69 LEU A C 1
ATOM 518 O O . LEU A 1 69 ? -13.441 1.564 10.737 1.00 75.81 69 LEU A O 1
ATOM 522 N N . PRO A 1 70 ? -13.515 -0.610 10.139 1.00 79.44 70 PRO A N 1
ATOM 523 C CA . PRO A 1 70 ? -14.861 -0.818 10.650 1.00 79.44 70 PRO A CA 1
ATOM 524 C C . PRO A 1 70 ? -14.901 -0.652 12.175 1.00 79.44 70 PRO A C 1
ATOM 526 O O . PRO A 1 70 ? -13.965 -1.016 12.892 1.00 79.44 70 PRO A O 1
ATOM 529 N N . ALA A 1 71 ? -16.004 -0.097 12.674 1.00 82.44 71 ALA A N 1
ATOM 530 C CA . ALA A 1 71 ? -16.223 0.074 14.102 1.00 82.44 71 ALA A CA 1
ATOM 531 C C . ALA A 1 71 ? -16.540 -1.274 14.767 1.00 82.44 71 ALA A C 1
ATOM 533 O O . ALA A 1 71 ? -17.649 -1.792 14.668 1.00 82.44 71 ALA A O 1
ATOM 534 N N . GLU A 1 72 ? -15.564 -1.822 15.484 1.00 83.06 72 GLU A N 1
ATOM 535 C CA . GLU A 1 72 ? -15.701 -3.079 16.222 1.00 83.06 72 GLU A CA 1
ATOM 536 C C . GLU A 1 72 ? -16.173 -2.816 17.665 1.00 83.06 72 GLU A C 1
ATOM 538 O O . GLU A 1 72 ? -15.528 -2.087 18.422 1.00 83.06 72 GLU A O 1
ATOM 543 N N . THR A 1 73 ? -17.281 -3.436 18.089 1.00 85.62 73 THR A N 1
ATOM 544 C CA . THR A 1 73 ? -17.776 -3.341 19.484 1.00 85.62 73 THR A CA 1
ATOM 545 C C . THR A 1 73 ? -17.006 -4.259 20.450 1.00 85.62 73 THR A C 1
ATOM 547 O O . THR A 1 73 ? -16.955 -4.002 21.654 1.00 85.62 73 THR A O 1
ATOM 550 N N . GLY A 1 74 ? -16.339 -5.294 19.930 1.00 86.44 74 GLY A N 1
ATOM 551 C CA . GLY A 1 74 ? -15.622 -6.293 20.727 1.00 86.44 74 GLY A CA 1
ATOM 552 C C . GLY A 1 74 ? -16.544 -7.300 21.432 1.00 86.44 74 GLY A C 1
ATOM 553 O O . GLY A 1 74 ? -17.761 -7.264 21.295 1.00 86.44 74 GLY A O 1
ATOM 554 N N . GLN A 1 75 ? -15.944 -8.233 22.180 1.00 88.38 75 GLN A N 1
ATOM 555 C CA . GLN A 1 75 ? -16.629 -9.391 22.793 1.00 88.38 75 GLN A CA 1
ATOM 556 C C . GLN A 1 75 ? -17.050 -9.164 24.257 1.00 88.38 75 GLN A C 1
ATOM 558 O O . GLN A 1 75 ? -17.620 -10.047 24.894 1.00 88.38 75 GLN A O 1
ATOM 563 N N . CYS A 1 76 ? -16.732 -8.001 24.827 1.00 88.38 76 CYS A N 1
ATOM 564 C CA . CYS A 1 76 ? -17.013 -7.691 26.225 1.00 88.38 76 CYS A CA 1
ATOM 565 C C . CYS A 1 76 ? -18.410 -7.074 26.384 1.00 88.38 76 CYS A C 1
ATOM 567 O O . CYS A 1 76 ? -18.777 -6.168 25.647 1.00 88.38 76 CYS A O 1
ATOM 569 N N . PHE A 1 77 ? -19.144 -7.476 27.425 1.00 85.06 77 PHE A N 1
ATOM 570 C CA . PHE A 1 77 ? -20.508 -6.989 27.703 1.00 85.06 77 PHE A CA 1
ATOM 571 C C . PHE A 1 77 ? -20.579 -5.629 28.422 1.00 85.06 77 PHE A C 1
ATOM 573 O O . PHE A 1 77 ? -21.663 -5.127 28.707 1.00 85.06 77 PHE A O 1
ATOM 580 N N . ASN A 1 78 ? -19.432 -5.024 28.740 1.00 89.25 78 ASN A N 1
ATOM 581 C CA . ASN A 1 78 ? -19.369 -3.699 29.355 1.00 89.25 78 ASN A CA 1
ATOM 582 C C . ASN A 1 78 ? -19.381 -2.627 28.260 1.00 89.25 78 ASN A C 1
ATOM 584 O O . ASN A 1 78 ? -18.326 -2.129 27.857 1.00 89.25 78 ASN A O 1
ATOM 588 N N . TYR A 1 79 ? -20.571 -2.300 27.760 1.00 84.81 79 TYR A N 1
ATOM 589 C CA . TYR A 1 79 ? -20.734 -1.299 26.711 1.00 84.81 79 TYR A CA 1
ATOM 590 C C . TYR A 1 79 ? -20.350 0.092 27.222 1.00 84.81 79 TYR A C 1
ATOM 592 O O . TYR A 1 79 ? -20.835 0.553 28.255 1.00 84.81 79 TYR A O 1
ATOM 600 N N . ARG A 1 80 ? -19.469 0.765 26.481 1.00 87.94 80 ARG A N 1
ATOM 601 C CA . ARG A 1 80 ? -19.068 2.150 26.736 1.00 87.94 80 ARG A CA 1
ATOM 602 C C . ARG A 1 80 ? -19.264 2.951 25.467 1.00 87.94 80 ARG A C 1
ATOM 604 O O . ARG A 1 80 ? -18.791 2.537 24.411 1.00 87.94 80 ARG A O 1
ATOM 611 N N . GLU A 1 81 ? -19.917 4.100 25.586 1.00 89.19 81 GLU A N 1
ATOM 612 C CA . GLU A 1 81 ? -20.048 5.030 24.471 1.00 89.19 81 GLU A CA 1
ATOM 613 C C . GLU A 1 81 ? -18.660 5.486 24.001 1.00 89.19 81 GLU A C 1
ATOM 615 O O . GLU A 1 81 ? -17.790 5.871 24.794 1.00 89.19 81 GLU A O 1
ATOM 620 N N . ARG A 1 82 ? -18.427 5.365 22.697 1.00 87.44 82 ARG A N 1
ATOM 621 C CA . ARG A 1 82 ? -17.218 5.813 22.012 1.00 87.44 82 ARG A CA 1
ATOM 622 C C . ARG A 1 82 ? -17.595 6.276 20.618 1.00 87.44 82 ARG A C 1
ATOM 624 O O . ARG A 1 82 ? -18.556 5.790 20.031 1.00 87.44 82 ARG A O 1
ATOM 631 N N . TRP A 1 83 ? -16.795 7.194 20.102 1.00 84.12 83 TRP A N 1
ATOM 632 C CA . TRP A 1 83 ? -16.962 7.758 18.773 1.00 84.12 83 TRP A CA 1
ATOM 633 C C . TRP A 1 83 ? -15.984 7.099 17.810 1.00 84.12 83 TRP A C 1
ATOM 635 O O . TRP A 1 83 ? -14.846 6.801 18.180 1.00 84.12 83 TRP A O 1
ATOM 645 N N . PHE A 1 84 ? -16.429 6.894 16.579 1.00 83.00 84 PHE A N 1
ATOM 646 C CA . PHE A 1 84 ? -15.602 6.441 15.471 1.00 83.00 84 PHE A CA 1
ATOM 647 C C . PHE A 1 84 ? -15.850 7.346 14.265 1.00 83.00 84 PHE A C 1
ATOM 649 O O . PHE A 1 84 ? -16.851 8.065 14.211 1.00 83.00 84 PHE A O 1
ATOM 656 N N . PHE A 1 85 ? -14.911 7.342 13.323 1.00 81.38 85 PHE A N 1
ATOM 657 C CA . PHE A 1 85 ? -15.066 8.076 12.078 1.00 81.38 85 PHE A CA 1
ATOM 658 C C . PHE A 1 85 ? -15.868 7.224 11.096 1.00 81.38 85 PHE A C 1
ATOM 660 O O . PHE A 1 85 ? -15.451 6.124 10.742 1.00 81.38 85 PHE A O 1
ATOM 667 N N . ASP A 1 86 ? -17.030 7.723 10.684 1.00 79.75 86 ASP A N 1
ATOM 668 C CA . ASP A 1 86 ? -17.862 7.040 9.703 1.00 79.75 86 ASP A CA 1
ATOM 669 C C . ASP A 1 86 ? -17.438 7.444 8.284 1.00 79.75 86 ASP A C 1
ATOM 671 O O . ASP A 1 86 ? -17.554 8.604 7.888 1.00 79.75 86 ASP A O 1
ATOM 675 N N . THR A 1 87 ? -16.921 6.488 7.511 1.00 71.81 87 THR A N 1
ATOM 676 C CA . THR A 1 87 ? -16.455 6.724 6.135 1.00 71.81 87 THR A CA 1
ATOM 677 C C . THR A 1 87 ? -17.571 6.697 5.090 1.00 71.81 87 THR A C 1
ATOM 679 O O . THR A 1 87 ? -17.310 7.016 3.926 1.00 71.81 87 THR A O 1
ATOM 682 N N . THR A 1 88 ? -18.801 6.331 5.469 1.00 70.06 88 THR A N 1
ATOM 683 C CA . THR A 1 88 ? -19.944 6.273 4.545 1.00 70.06 88 THR A CA 1
ATOM 684 C C . THR A 1 88 ? -20.531 7.660 4.291 1.00 70.06 88 THR A C 1
ATOM 686 O O . THR A 1 88 ? -20.991 7.946 3.185 1.00 70.06 88 THR A O 1
ATOM 689 N N . PHE A 1 89 ? -20.405 8.573 5.258 1.00 67.25 89 PHE A N 1
ATOM 690 C CA . PHE A 1 89 ? -20.754 9.984 5.107 1.00 67.25 89 PHE A CA 1
ATOM 691 C C . PHE A 1 89 ? -19.562 10.804 4.588 1.00 67.25 89 PHE A C 1
ATOM 693 O O . PHE A 1 89 ? -18.980 11.618 5.304 1.00 67.25 89 PHE A O 1
ATOM 700 N N . LYS A 1 90 ? -19.198 10.622 3.312 1.00 56.88 90 LYS A N 1
ATOM 701 C CA . LYS A 1 90 ? -18.309 11.571 2.617 1.00 56.88 90 LYS A CA 1
ATOM 702 C C . LYS A 1 90 ? -19.097 12.844 2.292 1.00 56.88 90 LYS A C 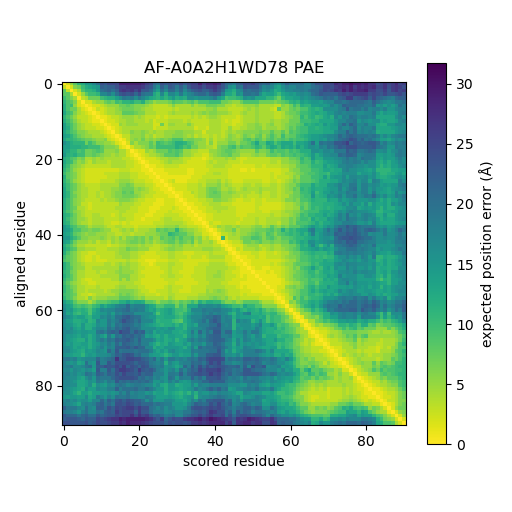1
ATOM 704 O O . LYS A 1 90 ? -19.986 12.803 1.443 1.00 56.88 90 LYS A O 1
ATOM 709 N N . LYS A 1 91 ? -18.791 13.949 2.970 1.00 51.59 91 LYS A N 1
ATOM 710 C CA . LYS A 1 91 ? -19.291 15.290 2.638 1.00 51.59 91 LYS A CA 1
ATOM 711 C C . LYS A 1 91 ? -18.203 16.109 1.960 1.00 51.59 91 LYS A C 1
ATOM 713 O O . LYS A 1 91 ? -17.034 15.956 2.375 1.00 51.59 91 LYS A O 1
#

Secondary structure (DSSP, 8-state):
-----GGGGS-----SSS--EEEEEEETTTTEEEEEEE-SSS--S--BSSHHHHHHHS-TT----TTTS-----S-S---------SS---

Nearest PDB structures (foldseek):
  3m7q-assembly1_B  TM=9.556E-01  e=5.318E-06  Stichodactyla helianthus
  6q61-assembly1_A  TM=9.707E-01  e=3.623E-05  Conus striatus
  4y11-assembly1_I  TM=9.450E-01  e=2.436E-05  Bos taurus
  3ldj-assembly3_C  TM=9.347E-01  e=2.436E-05  Bos taurus
  5xx8-assembly2_B  TM=9.283E-01  e=1.116E-04  Bos taurus

Organism: Spodoptera frugiperda (NCBI:txid7108)